Protein AF-A0A2R7M312-F1 (afdb_monomer_lite)

Secondary structure (DSSP, 8-state):
--TT--TTSPPPGGG-SHHHHHHHHHHHHHHHHHTT-S--SEEEEEESSSSGGG-EEEEEE-SHHHHHHHHHS--PPPHHHHHHTTS---TT---HHHHHHHHHHHHH-

pLDDT: mean 89.94, std 8.93, range [50.81, 98.19]

Sequence (109 aa):
MGARCPDDAPCDQGASGFAEQVAQGATDLKSYSASDFMRQPGTHYIAFSPEPACGGTDVQITNEATAALYNYTPYQPNPAALAARWGTGDACSAYGNRNFALYWALWFG

Structure (mmCIF, N/CA/C/O backbone):
data_AF-A0A2R7M312-F1
#
_entry.id   AF-A0A2R7M312-F1
#
loop_
_atom_site.group_PDB
_atom_site.id
_atom_site.type_symbol
_atom_site.label_atom_id
_atom_site.label_alt_id
_atom_site.label_comp_id
_atom_site.label_asym_id
_atom_site.label_entity_id
_atom_site.label_seq_id
_atom_site.pdbx_PDB_ins_code
_atom_site.Cartn_x
_atom_site.Cartn_y
_atom_site.Cartn_z
_atom_site.occupancy
_atom_site.B_iso_or_equiv
_atom_site.auth_seq_id
_atom_site.auth_comp_id
_atom_site.auth_asym_id
_atom_site.auth_atom_id
_atom_site.pdbx_PDB_model_num
ATOM 1 N N . MET A 1 1 ? 11.670 1.121 2.598 1.00 50.81 1 MET A N 1
ATOM 2 C CA . MET A 1 1 ? 11.112 1.289 1.239 1.00 50.81 1 MET A CA 1
ATOM 3 C C . MET A 1 1 ? 12.233 1.697 0.304 1.00 50.81 1 MET A C 1
ATOM 5 O O . MET A 1 1 ? 12.470 2.879 0.094 1.00 50.81 1 MET A O 1
ATOM 9 N N . GLY A 1 2 ? 12.964 0.704 -0.177 1.00 63.88 2 GLY A N 1
ATOM 10 C CA . GLY A 1 2 ? 13.986 0.860 -1.197 1.00 63.88 2 GLY A CA 1
ATOM 11 C C . GLY A 1 2 ? 13.947 -0.382 -2.074 1.00 63.88 2 GLY A C 1
ATOM 12 O O . GLY A 1 2 ? 13.655 -1.475 -1.586 1.00 63.88 2 GLY A O 1
ATOM 13 N N . ALA A 1 3 ? 14.175 -0.218 -3.365 1.00 70.62 3 ALA A N 1
ATOM 14 C CA . ALA A 1 3 ? 14.449 -1.326 -4.246 1.00 70.62 3 ALA A CA 1
ATOM 15 C C . ALA A 1 3 ? 15.649 -2.128 -3.719 1.00 70.62 3 ALA A C 1
ATOM 17 O O . ALA A 1 3 ? 16.681 -1.562 -3.348 1.00 70.62 3 ALA A O 1
ATOM 18 N N . ARG A 1 4 ? 15.484 -3.456 -3.672 1.00 74.06 4 ARG A N 1
ATOM 19 C CA . ARG A 1 4 ? 16.504 -4.418 -3.212 1.00 74.06 4 ARG A CA 1
ATOM 20 C C . ARG A 1 4 ? 17.062 -4.141 -1.809 1.00 74.06 4 ARG A C 1
ATOM 22 O O . ARG A 1 4 ? 18.236 -4.381 -1.536 1.00 74.06 4 ARG A O 1
ATOM 29 N N . CYS A 1 5 ? 16.198 -3.671 -0.917 1.00 76.38 5 CYS A N 1
ATOM 30 C CA . CYS A 1 5 ? 16.462 -3.539 0.512 1.00 76.38 5 CYS A CA 1
ATOM 31 C C . CYS A 1 5 ? 15.505 -4.452 1.286 1.00 76.38 5 CYS A C 1
ATOM 33 O O . CYS A 1 5 ? 14.388 -4.018 1.573 1.00 76.38 5 CYS A O 1
ATOM 35 N N . PRO A 1 6 ? 15.893 -5.705 1.580 1.00 75.06 6 PRO A N 1
ATOM 36 C CA . PRO A 1 6 ? 15.109 -6.579 2.447 1.00 75.06 6 PRO A CA 1
ATOM 37 C C . PRO A 1 6 ? 15.036 -5.998 3.863 1.00 75.06 6 PRO A C 1
ATOM 39 O O . PRO A 1 6 ? 15.969 -5.332 4.308 1.00 75.06 6 PRO A O 1
ATOM 42 N N . ASP A 1 7 ? 13.952 -6.269 4.587 1.00 74.38 7 ASP A N 1
ATOM 43 C CA . ASP A 1 7 ? 13.790 -5.764 5.958 1.00 74.38 7 ASP A CA 1
ATOM 44 C C . ASP A 1 7 ? 14.722 -6.472 6.968 1.00 74.38 7 ASP A C 1
ATOM 46 O O . ASP A 1 7 ? 15.009 -5.931 8.035 1.00 74.38 7 ASP A O 1
ATOM 50 N N . ASP A 1 8 ? 15.216 -7.668 6.636 1.00 78.94 8 ASP A N 1
ATOM 51 C CA . ASP A 1 8 ? 16.030 -8.547 7.485 1.00 78.94 8 ASP A CA 1
ATOM 52 C C . ASP A 1 8 ? 17.483 -8.722 7.001 1.00 78.94 8 ASP A C 1
ATOM 54 O O . ASP A 1 8 ? 18.257 -9.469 7.605 1.00 78.94 8 ASP A O 1
ATOM 58 N N . ALA A 1 9 ? 17.883 -8.018 5.938 1.00 79.44 9 ALA A N 1
ATOM 59 C CA . ALA A 1 9 ? 19.215 -8.120 5.354 1.00 79.44 9 ALA A CA 1
ATOM 60 C C . ALA A 1 9 ? 19.730 -6.766 4.830 1.00 79.44 9 ALA A C 1
ATOM 62 O O . ALA A 1 9 ? 18.949 -5.848 4.581 1.00 79.44 9 ALA A O 1
ATOM 63 N N . PRO A 1 10 ? 21.054 -6.611 4.640 1.00 80.06 10 PRO A N 1
ATOM 64 C CA . PRO A 1 10 ? 21.605 -5.408 4.030 1.00 80.06 10 PRO A CA 1
ATOM 65 C C . PRO A 1 10 ? 21.036 -5.164 2.629 1.00 80.06 10 PRO A C 1
ATOM 67 O O . PRO A 1 10 ? 20.856 -6.098 1.847 1.00 80.06 10 PRO A O 1
ATOM 70 N N . CYS A 1 11 ? 20.828 -3.892 2.291 1.00 75.88 11 CYS A N 1
ATOM 71 C CA . CYS A 1 11 ? 20.491 -3.486 0.931 1.00 75.88 11 CYS A CA 1
ATOM 72 C C . CYS A 1 11 ? 21.585 -3.868 -0.075 1.00 75.88 11 CYS A C 1
ATOM 74 O O . CYS A 1 11 ? 22.779 -3.795 0.232 1.00 75.88 11 CYS A O 1
ATOM 76 N N . ASP A 1 12 ? 21.172 -4.179 -1.305 1.00 80.56 12 ASP A N 1
ATOM 77 C CA . ASP A 1 12 ? 22.075 -4.349 -2.444 1.00 80.56 12 ASP A CA 1
ATOM 78 C C . ASP A 1 12 ? 22.862 -3.048 -2.695 1.00 80.56 12 ASP A C 1
ATOM 80 O O . ASP A 1 12 ? 22.290 -1.989 -2.964 1.00 80.56 12 ASP A O 1
ATOM 84 N N . GLN A 1 13 ? 24.193 -3.129 -2.615 1.00 77.31 13 GLN A N 1
ATOM 85 C CA . GLN A 1 13 ? 25.089 -1.987 -2.822 1.00 77.31 13 GLN A CA 1
ATOM 86 C C . GLN A 1 13 ? 25.002 -1.432 -4.253 1.00 77.31 13 GLN A C 1
ATOM 88 O O . GLN A 1 13 ? 25.229 -0.239 -4.454 1.00 77.31 13 GLN A O 1
ATOM 93 N N . GLY A 1 14 ? 24.629 -2.258 -5.239 1.00 74.12 14 GLY A N 1
ATOM 94 C CA . GLY A 1 14 ? 24.417 -1.834 -6.627 1.00 74.12 14 GLY A CA 1
ATOM 95 C C . GLY A 1 14 ? 23.156 -0.990 -6.838 1.00 74.12 14 GLY A C 1
ATOM 96 O O . GLY A 1 14 ? 23.005 -0.381 -7.891 1.00 74.12 14 GLY A O 1
ATOM 97 N N . ALA A 1 15 ? 22.275 -0.929 -5.837 1.00 68.81 15 ALA A N 1
ATOM 98 C CA . ALA A 1 15 ? 21.103 -0.058 -5.789 1.00 68.81 15 ALA A CA 1
ATOM 99 C C . ALA A 1 15 ? 21.208 0.969 -4.644 1.00 68.81 15 ALA A C 1
ATOM 101 O O . ALA A 1 15 ? 20.198 1.476 -4.147 1.00 68.81 15 ALA A O 1
ATOM 102 N N . SER A 1 16 ? 22.427 1.255 -4.174 1.00 71.50 16 SER A N 1
ATOM 103 C CA . SER A 1 16 ? 22.659 2.289 -3.167 1.00 71.50 16 SER A CA 1
ATOM 104 C C . SER A 1 16 ? 22.587 3.683 -3.803 1.00 71.50 16 SER A C 1
ATOM 106 O O . SER A 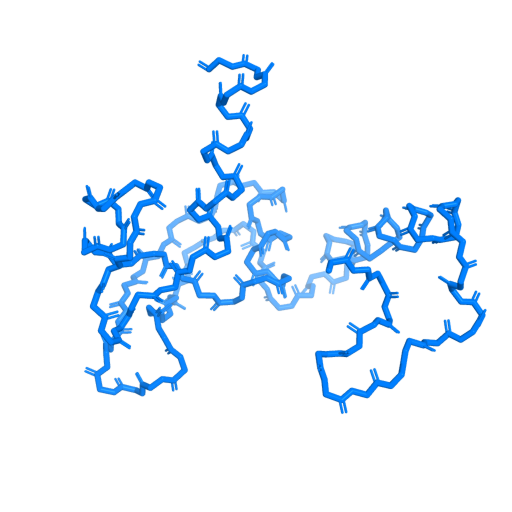1 16 ? 23.071 3.887 -4.909 1.00 71.50 16 SER A O 1
ATOM 108 N N . GLY A 1 17 ? 21.977 4.643 -3.101 1.00 81.25 17 GLY A N 1
ATOM 109 C CA . GLY A 1 17 ? 21.801 6.014 -3.599 1.00 81.25 17 GLY A CA 1
ATOM 110 C C . GLY A 1 17 ? 20.379 6.327 -4.072 1.00 81.25 17 GLY A C 1
ATOM 111 O O . GLY A 1 17 ? 19.613 5.455 -4.467 1.00 81.25 17 GLY A O 1
ATOM 112 N N . PHE A 1 18 ? 19.982 7.598 -3.977 1.00 83.75 18 PHE A N 1
ATOM 113 C CA . PHE A 1 18 ? 18.607 8.020 -4.272 1.00 83.75 18 PHE A CA 1
ATOM 114 C C . PHE A 1 18 ? 18.211 7.782 -5.738 1.00 83.75 18 PHE A C 1
ATOM 116 O O . PHE A 1 18 ? 17.091 7.351 -6.006 1.00 83.75 18 PHE A O 1
ATOM 123 N N . ALA A 1 19 ? 19.113 8.054 -6.684 1.00 85.88 19 ALA A N 1
ATOM 124 C CA . ALA A 1 19 ? 18.811 7.951 -8.108 1.00 85.88 19 ALA A CA 1
ATOM 125 C C . ALA A 1 19 ? 18.572 6.495 -8.530 1.00 85.88 19 ALA A C 1
ATOM 127 O O . ALA A 1 19 ? 17.587 6.198 -9.203 1.00 85.88 19 ALA A O 1
ATOM 128 N N . GLU A 1 20 ? 19.427 5.585 -8.074 1.00 85.50 20 GLU A N 1
ATOM 129 C CA . GLU A 1 20 ? 19.349 4.148 -8.319 1.00 85.50 20 GLU A CA 1
ATOM 130 C C . GLU A 1 20 ? 18.071 3.561 -7.709 1.00 85.50 20 GLU A C 1
ATOM 132 O O . GLU A 1 20 ? 17.356 2.804 -8.365 1.00 85.50 20 GLU A O 1
ATOM 137 N N . GLN A 1 21 ? 17.732 3.983 -6.487 1.00 83.38 21 GLN A N 1
ATOM 138 C CA . GLN A 1 21 ? 16.502 3.595 -5.795 1.00 83.38 21 GLN A CA 1
ATOM 139 C C . GLN A 1 21 ? 15.242 4.007 -6.571 1.00 83.38 21 GLN A C 1
ATOM 141 O O . GLN A 1 21 ? 14.319 3.206 -6.736 1.00 83.38 21 GLN A O 1
ATOM 146 N N . VAL A 1 22 ? 15.210 5.235 -7.100 1.00 86.38 22 VAL A N 1
ATOM 147 C CA . VAL A 1 22 ? 14.094 5.727 -7.924 1.00 86.38 22 VAL A CA 1
ATOM 148 C C . VAL A 1 22 ? 14.033 5.001 -9.270 1.00 86.38 22 VAL A C 1
ATOM 150 O O . VAL A 1 22 ? 12.953 4.582 -9.689 1.00 86.38 22 VAL A O 1
ATOM 153 N N . ALA A 1 23 ? 15.173 4.820 -9.941 1.00 87.44 23 ALA A N 1
ATOM 154 C CA . ALA A 1 23 ? 15.240 4.168 -11.247 1.00 87.44 23 ALA A CA 1
ATOM 155 C C . ALA A 1 23 ? 14.803 2.695 -11.181 1.00 87.44 23 ALA A C 1
ATOM 157 O O . ALA A 1 23 ? 14.011 2.242 -12.015 1.00 87.44 23 ALA A O 1
ATOM 158 N N . GLN A 1 24 ? 15.267 1.954 -10.171 1.00 86.75 24 GLN A N 1
ATOM 159 C CA . GLN A 1 24 ? 14.869 0.563 -9.978 1.00 86.75 24 GLN A CA 1
ATOM 160 C C . GLN A 1 24 ? 13.392 0.461 -9.584 1.00 86.75 24 GLN A C 1
ATOM 162 O O . GLN A 1 24 ? 12.674 -0.336 -10.179 1.00 86.75 24 GLN A O 1
ATOM 167 N N . GLY A 1 25 ? 12.901 1.319 -8.681 1.00 85.44 25 GLY A N 1
ATOM 168 C CA . GLY A 1 25 ? 11.478 1.352 -8.335 1.00 85.44 25 GLY A CA 1
ATOM 169 C C . GLY A 1 25 ? 10.581 1.600 -9.554 1.00 85.44 25 GLY A C 1
ATOM 170 O O . GLY A 1 25 ? 9.594 0.895 -9.754 1.00 85.44 25 GLY A O 1
ATOM 171 N N . ALA A 1 26 ? 10.948 2.544 -10.426 1.00 86.75 26 ALA A N 1
ATOM 172 C CA . ALA A 1 26 ? 10.218 2.790 -11.670 1.00 86.75 26 ALA A CA 1
ATOM 173 C C . ALA A 1 26 ? 10.263 1.585 -12.628 1.00 86.75 26 ALA A C 1
ATOM 175 O O . ALA A 1 26 ? 9.258 1.259 -13.266 1.00 86.75 26 ALA A O 1
ATOM 176 N N . THR A 1 27 ? 11.411 0.905 -12.705 1.00 88.00 27 THR A N 1
ATOM 177 C CA . THR A 1 27 ? 11.585 -0.313 -13.508 1.00 88.00 27 THR A CA 1
ATOM 178 C C . THR A 1 27 ? 10.687 -1.443 -13.010 1.00 88.00 27 THR A C 1
ATOM 180 O O . THR A 1 27 ? 10.009 -2.075 -13.821 1.00 88.00 27 THR A O 1
ATOM 183 N N . ASP A 1 28 ? 10.619 -1.667 -11.698 1.00 85.44 28 ASP A N 1
ATOM 184 C CA . ASP A 1 28 ? 9.789 -2.714 -11.094 1.00 85.44 28 ASP A CA 1
ATOM 185 C C . ASP A 1 28 ? 8.301 -2.452 -11.365 1.00 85.44 28 ASP A C 1
ATOM 187 O O . ASP A 1 28 ? 7.599 -3.321 -11.885 1.00 85.44 28 ASP A O 1
ATOM 191 N N . LEU A 1 29 ? 7.837 -1.218 -11.128 1.00 85.19 29 LEU A N 1
ATOM 192 C CA . LEU A 1 29 ? 6.453 -0.814 -11.398 1.00 85.19 29 LEU A CA 1
ATOM 193 C C . LEU A 1 29 ? 6.070 -1.021 -12.868 1.00 85.19 29 LEU A C 1
ATOM 195 O O . LEU A 1 29 ? 4.971 -1.497 -13.163 1.00 85.19 29 LEU A O 1
ATOM 199 N N . LYS A 1 30 ? 6.972 -0.695 -13.805 1.00 85.75 30 LYS A N 1
ATOM 200 C CA . LYS A 1 30 ? 6.718 -0.915 -15.233 1.00 85.75 30 LYS A CA 1
ATOM 201 C C . LYS A 1 30 ? 6.727 -2.399 -15.594 1.00 85.75 30 LYS A C 1
ATOM 203 O O . LYS A 1 30 ? 5.910 -2.826 -16.411 1.00 85.75 30 LYS A O 1
ATOM 208 N N . SER A 1 31 ? 7.624 -3.169 -14.985 1.00 86.50 31 SER A N 1
ATOM 209 C CA . SER A 1 31 ? 7.757 -4.608 -15.219 1.00 86.50 31 SER A CA 1
ATOM 210 C C . SER A 1 31 ? 6.521 -5.373 -14.754 1.00 86.50 31 SER A C 1
ATOM 212 O O . SER A 1 31 ? 6.102 -6.300 -15.446 1.00 86.50 31 SER A O 1
ATOM 214 N N . TYR A 1 32 ? 5.900 -4.959 -13.643 1.00 85.88 32 TYR A N 1
ATOM 215 C CA . TYR A 1 32 ? 4.685 -5.595 -13.130 1.00 85.88 32 TYR A CA 1
ATOM 216 C C . TYR A 1 32 ? 3.530 -5.579 -14.127 1.00 85.88 32 TYR A C 1
ATOM 218 O O . TYR A 1 32 ? 2.908 -6.614 -14.350 1.00 85.88 32 TYR A O 1
ATOM 226 N N . SER A 1 33 ? 3.286 -4.429 -14.755 1.00 84.19 33 SER A N 1
ATOM 227 C CA . SER A 1 33 ? 2.252 -4.292 -15.785 1.00 84.19 33 SER A CA 1
ATOM 228 C C . SER A 1 33 ? 2.656 -4.977 -17.096 1.00 84.19 33 SER A C 1
ATOM 230 O O . SER A 1 33 ? 1.841 -5.622 -17.739 1.00 84.19 33 SER A O 1
ATOM 232 N N . ALA A 1 34 ? 3.926 -4.880 -17.507 1.00 85.19 34 ALA A N 1
ATOM 233 C CA . ALA A 1 34 ? 4.366 -5.431 -18.792 1.00 85.19 34 ALA A CA 1
ATOM 234 C C . ALA A 1 34 ? 4.429 -6.968 -18.831 1.00 85.19 34 ALA A C 1
ATOM 236 O O . ALA A 1 34 ? 4.409 -7.544 -19.916 1.00 85.19 34 ALA A O 1
ATOM 237 N N . SER A 1 35 ? 4.560 -7.616 -17.672 1.00 84.56 35 SER A N 1
ATOM 238 C CA . SER A 1 35 ? 4.826 -9.059 -17.570 1.00 84.56 35 SER A CA 1
ATOM 239 C C . SER A 1 35 ? 3.646 -9.853 -17.011 1.00 84.56 35 SER A C 1
ATOM 241 O O . SER A 1 35 ? 3.834 -11.015 -16.657 1.00 84.56 35 SER A O 1
ATOM 243 N N . ASP A 1 36 ? 2.478 -9.223 -16.843 1.00 81.69 36 ASP A N 1
ATOM 244 C CA . ASP A 1 36 ? 1.336 -9.787 -16.112 1.00 81.69 36 ASP A CA 1
ATOM 245 C C . ASP A 1 36 ? 1.743 -10.373 -14.742 1.00 81.69 36 ASP A C 1
ATOM 247 O O . ASP A 1 36 ? 1.294 -11.440 -14.316 1.00 81.69 36 ASP A O 1
ATOM 251 N N . PHE A 1 37 ? 2.660 -9.698 -14.038 1.00 83.69 37 PHE A N 1
ATOM 252 C CA . PHE A 1 37 ? 3.247 -10.230 -12.812 1.00 83.69 37 PHE A CA 1
ATOM 253 C C . PHE A 1 37 ? 2.224 -10.232 -11.673 1.00 83.69 37 PHE A C 1
ATOM 255 O O . PHE A 1 37 ? 1.690 -9.183 -11.314 1.00 83.69 37 PHE A O 1
ATOM 262 N N . MET A 1 38 ? 2.013 -11.403 -11.063 1.00 88.44 38 MET A N 1
ATOM 263 C CA . MET A 1 38 ? 1.119 -11.613 -9.918 1.00 88.44 38 MET A CA 1
ATOM 264 C C . MET A 1 38 ? -0.285 -11.022 -10.128 1.00 88.44 38 MET A C 1
ATOM 266 O O . MET A 1 38 ? -1.130 -11.660 -10.751 1.00 88.44 38 MET A O 1
ATOM 270 N N . ARG A 1 39 ? -0.565 -9.839 -9.568 1.00 92.12 39 ARG A N 1
ATOM 271 C CA . ARG A 1 39 ? -1.870 -9.181 -9.660 1.00 92.12 39 ARG A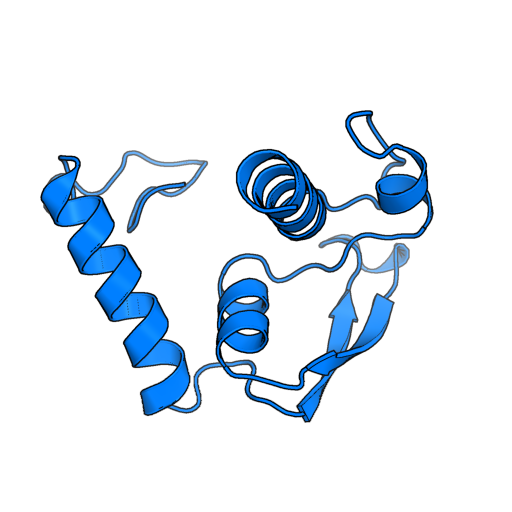 CA 1
ATOM 272 C C . ARG A 1 39 ? -1.881 -8.198 -10.818 1.00 92.12 39 ARG A C 1
ATOM 274 O O . ARG A 1 39 ? -0.960 -7.402 -10.965 1.00 92.12 39 ARG A O 1
ATOM 281 N N . GLN A 1 40 ? -2.983 -8.231 -11.553 1.00 94.88 40 GLN A N 1
ATOM 282 C CA . GLN A 1 40 ? -3.351 -7.327 -12.644 1.00 94.88 40 GLN A CA 1
ATOM 283 C C . GLN A 1 40 ? -4.738 -6.726 -12.349 1.00 94.88 40 GLN A C 1
ATOM 285 O O . GLN A 1 40 ? -5.407 -7.201 -11.419 1.00 94.88 40 GLN A O 1
ATOM 290 N N . PRO A 1 41 ? -5.213 -5.711 -13.095 1.00 96.12 41 PRO A N 1
ATOM 291 C CA . PRO A 1 41 ? -6.593 -5.247 -12.980 1.00 96.12 41 PRO A CA 1
ATOM 292 C C . PRO A 1 41 ? -7.592 -6.414 -13.052 1.00 96.12 41 PRO A C 1
ATOM 294 O O . PRO A 1 41 ? -7.533 -7.254 -13.946 1.00 96.12 41 PRO A O 1
ATOM 297 N N . GLY A 1 42 ? -8.491 -6.494 -12.074 1.00 96.81 42 GLY A N 1
ATOM 298 C CA . GLY A 1 42 ? -9.345 -7.659 -11.855 1.00 96.81 42 GLY A CA 1
ATOM 299 C C . GLY A 1 42 ? -9.748 -7.827 -10.392 1.00 96.81 42 GLY A C 1
ATOM 300 O O . GLY A 1 42 ? -9.294 -7.089 -9.515 1.00 96.81 42 GLY A O 1
ATOM 301 N N . THR A 1 43 ? -10.632 -8.787 -10.130 1.00 97.81 43 THR A N 1
ATOM 302 C CA . THR A 1 43 ? -11.012 -9.171 -8.766 1.00 97.81 43 THR A CA 1
ATOM 303 C C . THR A 1 43 ? -9.997 -10.164 -8.216 1.00 97.81 43 THR A C 1
ATOM 305 O O . THR A 1 43 ? -9.742 -11.190 -8.842 1.00 97.81 43 THR A O 1
ATOM 308 N N . HIS A 1 44 ? -9.444 -9.882 -7.038 1.00 96.88 44 HIS A N 1
ATOM 309 C CA . HIS A 1 44 ? -8.506 -10.775 -6.356 1.00 96.88 44 HIS A CA 1
ATOM 310 C C . HIS A 1 44 ? -8.868 -10.898 -4.887 1.00 96.88 44 HIS A C 1
ATOM 312 O O . HIS A 1 44 ? -9.158 -9.889 -4.246 1.00 96.88 44 HIS A O 1
ATOM 318 N N . TYR A 1 45 ? -8.748 -12.099 -4.330 1.00 97.31 45 TYR A N 1
ATOM 319 C CA . TYR A 1 45 ? -8.756 -12.262 -2.882 1.00 97.31 45 TYR A CA 1
ATOM 320 C C . TYR A 1 45 ? -7.456 -11.700 -2.299 1.00 97.31 45 TYR A C 1
ATOM 322 O O . TYR A 1 45 ? -6.355 -12.108 -2.686 1.00 97.31 45 TYR A O 1
ATOM 330 N N . ILE A 1 46 ? -7.567 -10.763 -1.359 1.00 97.06 46 ILE A N 1
ATOM 331 C CA . ILE A 1 46 ? -6.417 -10.150 -0.690 1.00 97.06 46 ILE A CA 1
ATOM 332 C C . ILE A 1 46 ? -6.561 -10.356 0.817 1.00 97.06 46 ILE A C 1
ATOM 334 O O . ILE A 1 46 ? -7.572 -9.998 1.416 1.00 97.06 46 ILE A O 1
ATOM 338 N N . ALA A 1 47 ? -5.547 -10.942 1.448 1.00 97.50 47 ALA A N 1
ATOM 339 C CA . ALA A 1 47 ? -5.551 -11.158 2.891 1.00 97.50 47 ALA A CA 1
ATOM 340 C C . ALA A 1 47 ? -5.324 -9.844 3.659 1.00 97.50 47 ALA A C 1
ATOM 342 O O . ALA A 1 47 ? -4.681 -8.916 3.157 1.00 97.50 47 ALA A O 1
ATOM 343 N N . PHE A 1 48 ? -5.821 -9.780 4.894 1.00 97.56 48 PHE A N 1
ATOM 344 C CA . PHE A 1 48 ? -5.543 -8.661 5.802 1.00 97.56 48 PHE A CA 1
ATOM 345 C C . PHE A 1 48 ? -4.147 -8.739 6.435 1.00 97.56 48 PHE A C 1
ATOM 347 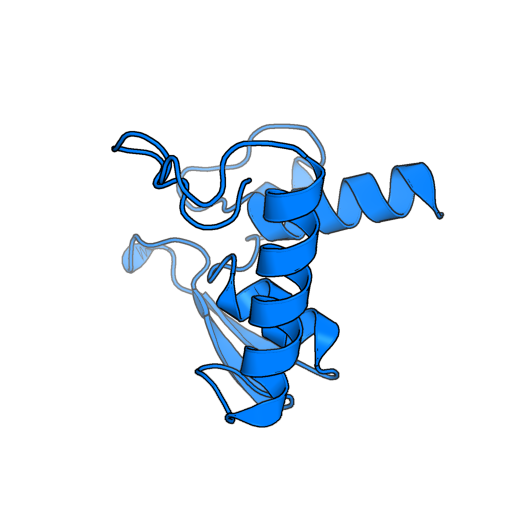O O . PHE A 1 48 ? -3.571 -7.719 6.798 1.00 97.56 48 PHE A O 1
ATOM 354 N N . SER A 1 49 ? -3.607 -9.951 6.573 1.00 95.75 49 SER A N 1
ATOM 355 C CA . SER A 1 49 ? -2.364 -10.251 7.287 1.00 95.75 49 SER A CA 1
ATOM 356 C C . SER A 1 49 ? -1.738 -11.541 6.736 1.00 95.75 49 SER A C 1
ATOM 358 O O . SER A 1 49 ? -2.466 -12.352 6.157 1.00 95.75 49 SER A O 1
ATOM 360 N N . PRO A 1 50 ? -0.421 -11.773 6.921 1.00 94.69 50 PRO A N 1
ATOM 361 C CA . PRO A 1 50 ? 0.188 -13.089 6.711 1.00 94.69 50 PRO A CA 1
ATOM 362 C C . PRO A 1 50 ? -0.412 -14.192 7.595 1.00 94.69 50 PRO A C 1
ATOM 364 O O . PRO A 1 50 ? -0.296 -15.360 7.240 1.00 94.69 50 PRO A O 1
ATOM 367 N N . GLU A 1 51 ? -1.030 -13.843 8.730 1.00 96.00 51 GLU A N 1
ATOM 368 C CA . GLU A 1 51 ? -1.724 -14.792 9.609 1.00 96.00 51 GLU A CA 1
ATOM 369 C C . GLU A 1 51 ? -3.050 -15.244 8.965 1.00 96.00 51 GLU A C 1
ATOM 371 O O . GLU A 1 51 ? -3.976 -14.430 8.858 1.00 96.00 51 GLU A O 1
ATOM 376 N N . PRO A 1 52 ? -3.196 -16.522 8.555 1.00 94.75 52 PRO A N 1
ATOM 377 C CA . PRO A 1 52 ? -4.393 -16.983 7.853 1.00 94.75 52 PRO A CA 1
ATOM 378 C C . PRO A 1 52 ? -5.690 -16.810 8.651 1.00 94.75 52 PRO A C 1
ATOM 380 O O . PRO A 1 52 ? -6.742 -16.582 8.051 1.00 94.75 52 PRO A O 1
ATOM 383 N N . ALA A 1 53 ? -5.633 -16.866 9.988 1.00 97.44 53 ALA A N 1
ATOM 384 C CA . ALA A 1 53 ? -6.806 -16.675 10.844 1.00 97.44 53 ALA A CA 1
ATOM 385 C C . ALA A 1 53 ? -7.424 -15.267 10.732 1.00 97.44 53 ALA A C 1
ATOM 387 O O . ALA A 1 53 ? -8.595 -15.085 11.065 1.00 97.44 53 ALA A O 1
ATOM 388 N N . CYS A 1 54 ? -6.671 -14.280 10.237 1.00 97.81 54 CYS A N 1
ATOM 389 C CA . CYS A 1 54 ? -7.170 -12.925 10.011 1.00 97.81 54 CYS A CA 1
ATOM 390 C C . CYS A 1 54 ? -8.122 -12.821 8.813 1.00 97.81 54 CYS A C 1
ATOM 392 O O . CYS A 1 54 ? -8.893 -11.867 8.737 1.00 97.81 54 CYS A O 1
ATOM 394 N N . GLY A 1 55 ? -8.083 -13.778 7.881 1.00 97.75 55 GLY A N 1
ATOM 395 C CA . GLY A 1 55 ? -8.915 -13.763 6.683 1.00 97.75 55 GLY A CA 1
ATOM 396 C C . GLY A 1 55 ? -8.567 -12.639 5.699 1.00 97.75 55 GLY A C 1
ATOM 397 O O . GLY A 1 55 ? -7.429 -12.167 5.609 1.00 97.75 55 GLY A O 1
ATOM 398 N N . GLY A 1 56 ? -9.562 -12.240 4.914 1.00 97.50 56 GLY A N 1
ATOM 399 C CA . GLY A 1 56 ? -9.428 -11.327 3.785 1.00 97.50 56 GLY A CA 1
ATOM 400 C C . GLY A 1 56 ? -10.746 -11.190 3.034 1.00 97.50 56 GLY A C 1
ATOM 401 O O . GLY A 1 56 ? -11.759 -11.781 3.413 1.00 97.50 56 GLY A O 1
ATOM 402 N N . THR A 1 57 ? -10.733 -10.408 1.964 1.00 97.88 57 THR A N 1
ATOM 403 C CA . THR A 1 57 ? -11.891 -10.208 1.087 1.00 97.88 57 THR A CA 1
ATOM 404 C C . THR A 1 57 ? -11.448 -10.103 -0.364 1.00 97.88 57 THR A C 1
ATOM 406 O O . THR A 1 57 ? -10.273 -9.862 -0.655 1.00 97.88 57 THR A O 1
ATOM 409 N N . ASP A 1 58 ? -12.408 -10.247 -1.272 1.00 98.06 58 ASP A N 1
ATOM 410 C CA . ASP A 1 58 ? -12.201 -9.912 -2.673 1.00 98.06 58 ASP A CA 1
ATOM 411 C C . ASP A 1 58 ? -12.124 -8.393 -2.853 1.00 98.06 58 ASP A C 1
ATOM 413 O O . ASP A 1 58 ? -12.995 -7.639 -2.410 1.00 98.06 58 ASP A O 1
ATOM 417 N N . VAL A 1 59 ? -11.064 -7.947 -3.521 1.00 96.56 59 VAL A N 1
ATOM 418 C CA . VAL A 1 59 ? -10.801 -6.551 -3.865 1.00 96.56 59 VAL A CA 1
ATOM 419 C C . VAL A 1 59 ? -10.828 -6.417 -5.378 1.00 96.56 59 VAL A C 1
ATOM 421 O O . VAL A 1 59 ? -10.092 -7.099 -6.094 1.00 96.56 59 VAL A O 1
ATOM 424 N N . GLN A 1 60 ? -11.655 -5.498 -5.873 1.00 97.69 60 GLN A N 1
ATOM 425 C CA . GLN A 1 60 ? -11.634 -5.114 -7.277 1.00 97.69 60 GLN A CA 1
ATOM 426 C C . GLN A 1 60 ? -10.498 -4.120 -7.527 1.00 97.69 60 GLN A C 1
ATOM 428 O O . GLN A 1 60 ? -10.583 -2.948 -7.161 1.00 97.69 60 GLN A O 1
ATOM 433 N N . ILE A 1 61 ? -9.449 -4.578 -8.200 1.00 96.56 61 ILE A N 1
ATOM 434 C CA . ILE A 1 61 ? -8.355 -3.738 -8.682 1.00 96.56 61 ILE A CA 1
ATOM 435 C C . ILE A 1 61 ? -8.768 -3.167 -10.041 1.00 96.56 61 ILE A C 1
ATOM 437 O O . ILE A 1 61 ? -9.083 -3.916 -10.964 1.00 96.56 61 ILE A O 1
ATOM 441 N N . THR A 1 62 ? -8.816 -1.841 -10.168 1.00 96.25 62 THR A N 1
ATOM 442 C CA . THR A 1 62 ? -9.347 -1.166 -11.370 1.00 96.25 62 THR A CA 1
ATOM 443 C C . THR A 1 62 ? -8.272 -0.635 -12.310 1.00 96.25 62 THR A C 1
ATOM 445 O O . THR A 1 62 ? -8.580 -0.291 -13.447 1.00 96.25 62 THR A O 1
ATOM 448 N N . ASN A 1 63 ? -7.023 -0.537 -11.855 1.00 94.25 63 ASN A N 1
ATOM 449 C CA . ASN A 1 63 ? -5.926 0.013 -12.639 1.00 94.25 63 ASN A CA 1
ATOM 450 C C . ASN A 1 63 ? -4.571 -0.581 -12.228 1.00 94.25 63 ASN A C 1
ATOM 452 O O . ASN A 1 63 ? -4.417 -1.149 -11.144 1.00 94.25 63 ASN A O 1
ATOM 456 N N . GLU A 1 64 ? -3.587 -0.387 -13.103 1.00 92.88 64 GLU A N 1
ATOM 457 C CA . GLU A 1 64 ? -2.216 -0.875 -12.940 1.00 92.88 64 GLU A CA 1
ATOM 458 C C . GLU A 1 64 ? -1.503 -0.300 -11.714 1.00 92.88 64 GLU A C 1
ATOM 460 O O . GLU A 1 64 ? -0.714 -0.991 -11.078 1.00 92.88 64 GLU A O 1
ATOM 465 N N . ALA A 1 65 ? -1.787 0.948 -11.329 1.00 90.50 65 ALA A N 1
ATOM 466 C CA . ALA A 1 65 ? -1.139 1.562 -10.171 1.00 90.50 65 ALA A CA 1
ATOM 467 C C . ALA A 1 65 ? -1.552 0.863 -8.866 1.00 90.50 65 ALA A C 1
ATOM 469 O O . ALA A 1 65 ? -0.713 0.573 -8.015 1.00 90.50 65 ALA A O 1
ATOM 470 N N . THR A 1 66 ? -2.838 0.533 -8.722 1.00 92.62 66 THR A N 1
ATOM 471 C CA . THR A 1 66 ? -3.340 -0.249 -7.587 1.00 92.62 66 THR A CA 1
ATOM 472 C C . THR A 1 66 ? -2.855 -1.700 -7.642 1.00 92.62 66 THR A C 1
ATOM 474 O O . THR A 1 66 ? -2.520 -2.257 -6.598 1.00 92.62 66 THR A O 1
ATOM 477 N N . ALA A 1 67 ? -2.762 -2.304 -8.833 1.00 94.31 67 ALA A N 1
ATOM 478 C CA . ALA A 1 67 ? -2.186 -3.641 -9.000 1.00 94.31 67 ALA A CA 1
ATOM 479 C C . ALA A 1 67 ? -0.724 -3.680 -8.526 1.00 94.31 67 ALA A C 1
ATOM 481 O O . ALA A 1 67 ? -0.360 -4.503 -7.686 1.00 94.31 67 ALA A O 1
ATOM 482 N N . ALA A 1 68 ? 0.086 -2.721 -8.979 1.00 91.06 68 ALA A N 1
ATOM 483 C CA . ALA A 1 68 ? 1.479 -2.575 -8.587 1.00 91.06 68 ALA A CA 1
ATOM 484 C C . ALA A 1 68 ? 1.643 -2.348 -7.077 1.00 91.06 68 ALA A C 1
ATOM 486 O O . ALA A 1 68 ? 2.530 -2.943 -6.463 1.00 91.06 68 ALA A O 1
ATOM 487 N N . LEU A 1 69 ? 0.755 -1.558 -6.462 1.00 91.00 69 LEU A N 1
ATOM 488 C CA . LEU A 1 69 ? 0.741 -1.360 -5.014 1.00 91.00 69 LEU A CA 1
ATOM 489 C C . LEU A 1 69 ? 0.532 -2.691 -4.272 1.00 91.00 69 LEU A C 1
ATOM 491 O O . LEU A 1 69 ? 1.294 -3.003 -3.367 1.00 91.00 69 LEU A O 1
ATOM 495 N N . TYR A 1 70 ? -0.433 -3.519 -4.683 1.00 93.31 70 TYR A N 1
ATOM 496 C CA . TYR A 1 70 ? -0.648 -4.836 -4.067 1.00 93.31 70 TYR A CA 1
ATOM 497 C C . TYR A 1 70 ? 0.401 -5.892 -4.443 1.00 93.31 70 TYR A C 1
ATOM 499 O O . TYR A 1 70 ? 0.543 -6.881 -3.729 1.00 93.31 70 TYR A O 1
ATOM 507 N N . ASN A 1 71 ? 1.143 -5.724 -5.535 1.00 90.81 71 ASN A N 1
ATOM 508 C CA . ASN A 1 71 ? 2.302 -6.572 -5.823 1.00 90.81 71 ASN A CA 1
ATOM 509 C C . ASN A 1 71 ? 3.480 -6.241 -4.902 1.00 90.81 71 ASN A C 1
ATOM 511 O O . ASN A 1 71 ? 4.212 -7.141 -4.502 1.00 90.81 71 ASN A O 1
ATOM 515 N N . TYR A 1 72 ? 3.627 -4.972 -4.520 1.00 85.94 72 TYR A N 1
ATOM 516 C CA . TYR A 1 72 ? 4.678 -4.526 -3.612 1.00 85.94 72 TYR A CA 1
ATOM 517 C C . TYR A 1 72 ? 4.324 -4.755 -2.128 1.00 85.94 72 TYR A C 1
ATOM 519 O O . TYR A 1 72 ? 5.145 -5.244 -1.356 1.00 85.94 72 TYR A O 1
ATOM 527 N N . THR A 1 73 ? 3.090 -4.446 -1.723 1.00 88.94 73 THR A N 1
ATOM 528 C CA . THR A 1 73 ? 2.558 -4.626 -0.361 1.00 88.94 73 THR A CA 1
ATOM 529 C C . THR A 1 73 ? 1.315 -5.527 -0.404 1.00 88.94 73 THR A C 1
ATOM 531 O O . THR A 1 73 ? 0.191 -5.031 -0.539 1.00 88.94 73 THR A O 1
ATOM 534 N N . PRO A 1 74 ? 1.479 -6.862 -0.284 1.00 92.75 74 PRO A N 1
ATOM 535 C CA . PRO A 1 74 ? 0.463 -7.851 -0.664 1.00 92.75 74 PRO A CA 1
ATOM 536 C C . PRO A 1 74 ? -0.674 -8.064 0.348 1.00 92.75 74 PRO A C 1
ATOM 538 O O . PRO A 1 74 ? -1.312 -9.116 0.330 1.00 92.75 74 PRO A O 1
ATOM 541 N N . TYR A 1 75 ? -0.966 -7.068 1.188 1.00 95.88 75 TYR A N 1
ATOM 542 C CA . TYR A 1 75 ? -2.030 -7.117 2.192 1.00 95.88 75 TYR A CA 1
ATOM 543 C C . TYR A 1 75 ? -2.887 -5.852 2.155 1.00 95.88 75 TYR A C 1
ATOM 545 O O . TYR A 1 75 ? -2.375 -4.737 2.010 1.00 95.88 75 TYR A O 1
ATOM 553 N N . GLN A 1 76 ? -4.200 -6.022 2.300 1.00 97.06 76 GLN A N 1
ATOM 554 C CA . GLN A 1 76 ? -5.143 -4.909 2.409 1.00 97.06 76 GLN A CA 1
ATOM 555 C C . GLN A 1 76 ? -5.362 -4.524 3.881 1.00 97.06 76 GLN A C 1
ATOM 557 O O . GLN A 1 76 ? -5.248 -5.377 4.761 1.00 97.06 76 GLN A O 1
ATOM 562 N N . PRO A 1 77 ? -5.679 -3.256 4.191 1.00 97.25 77 PRO A N 1
ATOM 563 C CA . PRO A 1 77 ? -6.016 -2.877 5.556 1.00 97.25 77 PRO A CA 1
ATOM 564 C C . PRO A 1 77 ? -7.357 -3.485 5.981 1.00 97.25 77 PRO A C 1
ATOM 566 O O . PRO A 1 77 ? -8.325 -3.478 5.221 1.00 97.25 77 PRO A O 1
ATOM 569 N N . ASN A 1 78 ? -7.431 -3.970 7.218 1.00 97.62 78 ASN A N 1
ATOM 570 C CA . ASN A 1 78 ? -8.681 -4.421 7.824 1.00 97.62 78 ASN A CA 1
ATOM 571 C C . ASN A 1 78 ? -9.479 -3.231 8.414 1.00 97.62 78 ASN A C 1
ATOM 573 O O . ASN A 1 78 ? -8.964 -2.107 8.489 1.00 97.62 78 ASN A O 1
ATOM 577 N N . PRO A 1 79 ? -10.729 -3.441 8.872 1.00 97.75 79 PRO A N 1
ATOM 578 C CA . PRO A 1 79 ? -1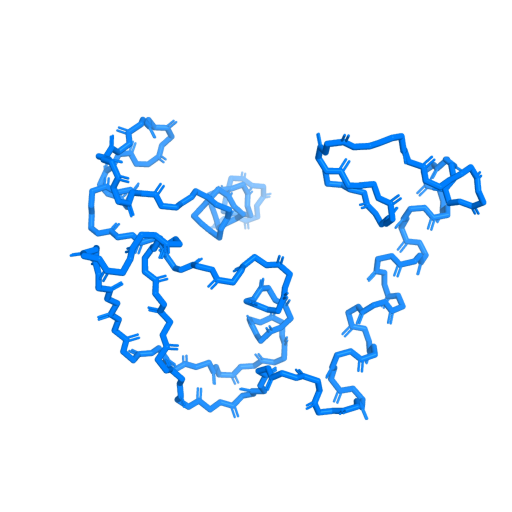1.540 -2.367 9.449 1.00 97.75 79 PRO A CA 1
ATOM 579 C C . PRO A 1 79 ? -10.879 -1.647 10.636 1.00 97.75 79 PRO A C 1
ATOM 581 O O . PRO A 1 79 ? -11.002 -0.427 10.747 1.00 97.75 79 PRO A O 1
ATOM 584 N N . ALA A 1 80 ? -10.138 -2.367 11.488 1.00 98.19 80 ALA A N 1
ATOM 585 C CA . ALA A 1 80 ? -9.420 -1.777 12.619 1.00 98.19 80 ALA A CA 1
ATOM 586 C C . ALA A 1 80 ? -8.296 -0.833 12.157 1.00 98.19 80 ALA A C 1
ATOM 588 O O . ALA A 1 80 ? -8.209 0.301 12.633 1.00 98.19 80 ALA A O 1
ATOM 589 N N . ALA A 1 81 ? -7.483 -1.252 11.180 1.00 97.62 81 ALA A N 1
ATOM 590 C CA . ALA A 1 81 ? -6.435 -0.426 10.588 1.00 97.62 81 ALA A CA 1
ATOM 591 C C . ALA A 1 81 ? -7.003 0.856 9.963 1.00 97.62 81 ALA A C 1
ATOM 593 O O . ALA A 1 81 ? -6.427 1.932 10.149 1.00 97.62 81 ALA A O 1
ATOM 594 N N . LEU A 1 82 ? -8.127 0.745 9.242 1.00 97.06 82 LEU A N 1
ATOM 595 C CA . LEU A 1 82 ? -8.818 1.877 8.619 1.00 97.06 82 LEU A CA 1
ATOM 596 C C . LEU A 1 82 ? -9.367 2.856 9.666 1.00 97.06 82 LEU A C 1
ATOM 598 O O . LEU A 1 82 ? -9.154 4.064 9.546 1.00 97.06 82 LEU A O 1
ATOM 602 N N . ALA A 1 83 ? -10.021 2.348 10.715 1.00 97.88 83 ALA A N 1
ATOM 603 C CA . ALA A 1 83 ? -10.563 3.165 11.799 1.00 97.88 83 ALA A CA 1
ATOM 604 C C . ALA A 1 83 ? -9.467 3.915 12.575 1.00 97.88 83 ALA A C 1
ATOM 606 O O . ALA A 1 83 ? -9.653 5.077 12.939 1.00 97.88 83 ALA A O 1
ATOM 607 N N . ALA A 1 84 ? -8.307 3.282 12.778 1.00 97.38 84 ALA A N 1
ATOM 608 C CA . ALA A 1 84 ? -7.186 3.865 13.511 1.00 97.38 84 ALA A CA 1
ATOM 609 C C . ALA A 1 84 ? -6.521 5.053 12.787 1.00 97.38 84 ALA A C 1
ATOM 611 O O . ALA A 1 84 ? -5.858 5.868 13.429 1.00 97.38 84 ALA A O 1
ATOM 612 N N . ARG A 1 85 ? -6.690 5.179 11.461 1.00 94.94 85 ARG A N 1
ATOM 613 C CA . ARG A 1 85 ? -6.006 6.174 10.613 1.00 94.94 85 ARG A CA 1
ATOM 614 C C . ARG A 1 85 ? -4.486 6.144 10.803 1.00 94.94 85 ARG A C 1
ATOM 616 O O . ARG A 1 85 ? -3.842 5.224 10.326 1.00 94.94 85 ARG A O 1
ATOM 623 N N . TRP A 1 86 ? -3.915 7.131 11.493 1.00 96.50 86 TRP A N 1
ATOM 624 C CA . TRP A 1 86 ? -2.483 7.216 11.798 1.00 96.50 86 TRP A CA 1
ATOM 625 C C . TRP A 1 86 ? -2.068 6.377 13.011 1.00 96.50 86 TRP A C 1
ATOM 627 O O . TRP A 1 86 ? -0.880 6.184 13.245 1.00 96.50 86 TRP A O 1
ATOM 637 N N . GLY A 1 87 ? -3.036 5.893 13.786 1.00 96.56 87 GLY A N 1
ATOM 638 C CA . GLY A 1 87 ? -2.802 5.042 14.942 1.00 96.56 87 GLY A CA 1
ATOM 639 C C . GLY A 1 87 ? -2.559 3.575 14.588 1.00 96.56 87 GLY A C 1
ATOM 640 O O . GLY A 1 87 ? -2.530 3.157 13.421 1.00 96.56 87 GLY A O 1
ATOM 641 N N . THR A 1 88 ? -2.423 2.788 15.648 1.00 97.12 88 THR A N 1
ATOM 642 C CA . THR A 1 88 ? -2.258 1.333 15.606 1.00 97.12 88 THR A CA 1
ATOM 643 C C . THR A 1 88 ? -3.625 0.653 15.601 1.00 97.12 88 THR A C 1
ATOM 645 O O . THR A 1 88 ? -4.515 1.049 16.352 1.00 97.12 88 THR A O 1
ATOM 648 N N . GLY A 1 89 ? -3.790 -0.349 14.739 1.00 96.69 89 GLY A N 1
ATOM 649 C CA . GLY A 1 89 ? -4.964 -1.217 14.726 1.00 96.69 89 GLY A CA 1
ATOM 650 C C . GLY A 1 89 ? -4.784 -2.435 15.640 1.00 96.69 89 GLY A C 1
ATOM 651 O O . GLY A 1 89 ? -4.074 -2.382 16.642 1.00 96.69 89 GLY A O 1
ATOM 652 N N . ASP A 1 90 ? -5.439 -3.536 15.293 1.00 97.69 90 ASP A N 1
ATOM 653 C CA . ASP A 1 90 ? -5.345 -4.825 15.985 1.00 97.69 90 ASP A CA 1
ATOM 654 C C . ASP A 1 90 ? -4.234 -5.737 15.417 1.00 97.69 90 ASP A C 1
ATOM 656 O O . ASP A 1 90 ? -3.455 -5.350 14.544 1.00 97.69 90 ASP A O 1
ATOM 660 N N . ALA A 1 91 ? -4.173 -6.982 15.898 1.00 97.25 91 ALA A N 1
ATOM 661 C CA . ALA A 1 91 ? -3.191 -7.981 15.466 1.00 97.25 91 ALA A CA 1
ATOM 662 C C . ALA A 1 91 ? -3.300 -8.384 13.979 1.00 97.25 91 ALA A C 1
ATOM 664 O O . ALA A 1 91 ? -2.358 -8.951 13.433 1.00 97.25 91 ALA A O 1
ATOM 665 N N . CYS A 1 92 ? -4.421 -8.084 13.317 1.00 97.50 92 CYS A N 1
ATOM 666 C CA . CYS A 1 92 ? -4.661 -8.394 11.906 1.00 97.50 92 CYS A CA 1
ATOM 667 C C . CYS A 1 92 ? -4.460 -7.184 10.985 1.00 97.50 92 CYS A C 1
ATOM 669 O O . CYS A 1 92 ? -4.781 -7.243 9.799 1.00 97.50 92 CYS A O 1
ATOM 671 N N . SER A 1 93 ? -3.969 -6.070 11.524 1.00 97.69 93 SER A N 1
ATOM 672 C CA . SER A 1 93 ? -3.868 -4.808 10.803 1.00 97.69 93 SER A CA 1
ATOM 673 C C . SER A 1 93 ? -2.605 -4.726 9.944 1.00 97.69 93 SER A C 1
ATOM 675 O O . SER A 1 93 ? -1.492 -4.667 10.464 1.00 97.69 93 SER A O 1
ATOM 677 N N . ALA A 1 94 ? -2.781 -4.621 8.625 1.00 95.88 94 ALA A N 1
ATOM 678 C CA . ALA A 1 94 ? -1.731 -4.205 7.697 1.00 95.88 94 ALA A CA 1
ATOM 679 C C . ALA A 1 94 ? -1.784 -2.692 7.425 1.00 95.88 94 ALA A C 1
ATOM 681 O O . ALA A 1 94 ? -2.850 -2.103 7.228 1.00 95.88 94 ALA A O 1
ATOM 682 N N . TYR A 1 95 ? -0.609 -2.056 7.376 1.00 94.81 95 TYR A N 1
ATOM 683 C CA . TYR A 1 95 ? -0.498 -0.593 7.339 1.00 94.81 95 TYR A CA 1
ATOM 684 C C . TYR A 1 95 ? 0.028 -0.017 6.025 1.00 94.81 95 TYR A C 1
ATOM 686 O O . TYR A 1 95 ? -0.175 1.167 5.790 1.00 94.81 95 TYR A O 1
ATOM 694 N N . GLY A 1 96 ? 0.677 -0.812 5.167 1.00 93.19 96 GLY A N 1
ATOM 695 C CA . GLY A 1 96 ? 1.359 -0.318 3.961 1.00 93.19 96 GLY A CA 1
ATOM 696 C C . GLY A 1 96 ? 0.449 0.510 3.049 1.00 93.19 96 GLY A C 1
ATOM 697 O O . GLY A 1 96 ? 0.632 1.721 2.918 1.00 93.19 96 GLY A O 1
ATOM 698 N N . ASN A 1 97 ? -0.592 -0.117 2.495 1.00 93.88 97 ASN A N 1
ATOM 699 C CA . ASN A 1 97 ? -1.511 0.543 1.557 1.00 93.88 97 ASN A CA 1
ATOM 700 C C . ASN A 1 97 ? -2.350 1.639 2.227 1.00 93.88 97 ASN A C 1
ATOM 702 O O . ASN A 1 97 ? -2.622 2.668 1.613 1.00 93.88 97 ASN A O 1
ATOM 706 N N . ARG A 1 98 ? -2.704 1.460 3.509 1.00 95.19 98 ARG A N 1
ATOM 707 C CA . ARG A 1 98 ? -3.371 2.498 4.311 1.00 95.19 98 ARG A CA 1
ATOM 708 C C . ARG A 1 98 ? -2.494 3.740 4.432 1.00 95.19 98 ARG A C 1
ATOM 710 O O . ARG A 1 98 ? -2.949 4.837 4.137 1.00 95.19 98 ARG A O 1
ATOM 717 N N . ASN A 1 99 ? -1.252 3.574 4.880 1.00 95.38 99 ASN A N 1
ATOM 718 C CA . ASN A 1 99 ? -0.322 4.679 5.077 1.00 95.38 99 ASN A CA 1
ATOM 719 C C . ASN A 1 99 ? -0.023 5.363 3.746 1.00 95.38 99 ASN A C 1
ATOM 721 O O . ASN A 1 99 ? -0.034 6.587 3.701 1.00 95.38 99 ASN A O 1
ATOM 725 N N . PHE A 1 100 ? 0.167 4.599 2.665 1.00 93.06 100 PHE A N 1
ATOM 726 C CA . PHE A 1 100 ? 0.311 5.162 1.323 1.00 93.06 100 PHE A CA 1
ATOM 727 C C . PHE A 1 100 ? -0.869 6.077 0.971 1.00 93.06 100 PHE A C 1
ATOM 729 O O . PHE A 1 100 ? -0.652 7.234 0.626 1.00 93.06 100 PHE A O 1
ATOM 736 N N . ALA A 1 101 ? -2.107 5.598 1.128 1.00 93.12 101 ALA A N 1
ATOM 737 C CA . ALA A 1 101 ? -3.298 6.395 0.843 1.00 93.12 101 ALA A CA 1
ATOM 738 C C . ALA A 1 101 ? -3.398 7.647 1.735 1.00 93.12 101 ALA A C 1
ATOM 740 O O . ALA A 1 101 ? -3.741 8.720 1.246 1.00 93.12 101 ALA A O 1
ATOM 741 N N . LEU A 1 102 ? -3.060 7.537 3.025 1.00 95.62 102 LEU A N 1
ATOM 742 C CA . LEU A 1 102 ? -3.066 8.671 3.953 1.00 95.62 102 LEU A CA 1
ATOM 743 C C . LEU A 1 102 ? -1.997 9.719 3.612 1.00 95.62 102 LEU A C 1
ATOM 745 O O . LEU A 1 102 ? -2.289 10.911 3.654 1.00 95.62 102 LEU A O 1
ATOM 749 N N . TYR A 1 103 ? -0.775 9.300 3.270 1.00 95.69 103 TYR A N 1
ATOM 750 C CA . TYR A 1 103 ? 0.286 10.217 2.843 1.00 95.69 103 TYR A CA 1
ATOM 751 C C . TYR A 1 103 ? -0.036 10.866 1.503 1.00 95.69 103 TYR A C 1
ATOM 753 O O . TYR A 1 103 ? 0.140 12.073 1.362 1.00 95.69 103 TYR A O 1
ATOM 761 N N . TRP A 1 104 ? -0.549 10.089 0.546 1.00 93.19 104 TRP A N 1
ATOM 762 C CA . TRP A 1 104 ? -1.010 10.619 -0.730 1.00 93.19 104 TRP A CA 1
ATOM 763 C C . TRP A 1 104 ? -2.064 11.702 -0.513 1.00 93.19 104 TRP A C 1
ATOM 765 O O . TRP A 1 104 ? -1.912 12.809 -1.020 1.00 93.19 104 TRP A O 1
ATOM 775 N N . ALA A 1 105 ? -3.076 11.422 0.311 1.00 94.56 105 ALA A N 1
ATOM 776 C CA . ALA A 1 105 ? -4.123 12.392 0.595 1.00 94.56 105 ALA A CA 1
ATOM 777 C C . ALA A 1 105 ? -3.607 13.624 1.357 1.00 94.56 105 ALA A C 1
ATOM 779 O O . ALA A 1 105 ? -4.022 14.750 1.109 1.00 94.56 105 ALA A O 1
ATOM 780 N N . LEU A 1 106 ? -2.646 13.442 2.265 1.00 96.31 106 LEU A N 1
ATOM 781 C CA . LEU A 1 106 ? -2.029 14.555 2.986 1.00 96.31 106 LEU A CA 1
ATOM 782 C C . LEU A 1 106 ? -1.244 15.492 2.056 1.00 96.31 106 LEU A C 1
ATOM 784 O O . LEU A 1 106 ? -1.215 16.698 2.287 1.00 96.31 106 LEU A O 1
ATOM 788 N N . TRP A 1 107 ? -0.575 14.947 1.039 1.00 95.38 107 TRP A N 1
ATOM 789 C CA . TRP A 1 107 ? 0.243 15.728 0.110 1.00 95.38 107 TRP A CA 1
ATOM 790 C C . TRP A 1 107 ? -0.553 16.284 -1.072 1.00 95.38 107 TRP A C 1
ATOM 792 O O . TRP A 1 107 ? -0.194 17.344 -1.584 1.00 95.38 107 TRP A O 1
ATOM 802 N N . PHE A 1 108 ? -1.613 15.590 -1.498 1.00 94.31 108 PHE A N 1
ATOM 803 C CA . PHE A 1 108 ? -2.309 15.868 -2.758 1.00 94.31 108 PHE A C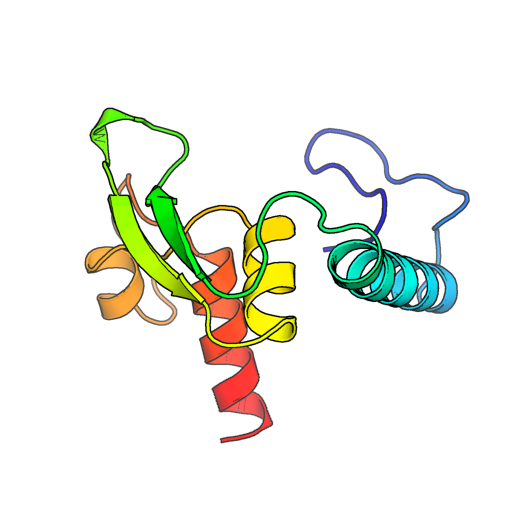A 1
ATOM 804 C C . PHE A 1 108 ? -3.835 16.076 -2.645 1.00 94.31 108 PHE A C 1
ATOM 806 O O . PHE A 1 108 ? -4.412 16.569 -3.615 1.00 94.31 108 PHE A O 1
ATOM 813 N N . GLY A 1 109 ? -4.477 15.787 -1.501 1.00 72.38 109 GLY A N 1
ATOM 814 C CA . GLY A 1 109 ? -5.900 16.080 -1.211 1.00 72.38 109 GLY A CA 1
ATOM 815 C C . GLY A 1 109 ? -6.841 14.878 -1.160 1.00 72.38 109 GLY A C 1
ATOM 816 O O . GLY A 1 109 ? -8.065 15.124 -1.191 1.00 72.38 109 GLY A O 1
#

Foldseek 3Di:
DFVQDDPPDHRDPCCPDDVSRVVVLVVLLVCCAVVVNDFDQAWDWAFLAPPPVRGTDIDGRHHSVVRSQCVVVVHDADPQQQVQQPHDGDPSGDCRVSVVVSVCVVVPD

Radius of gyration: 1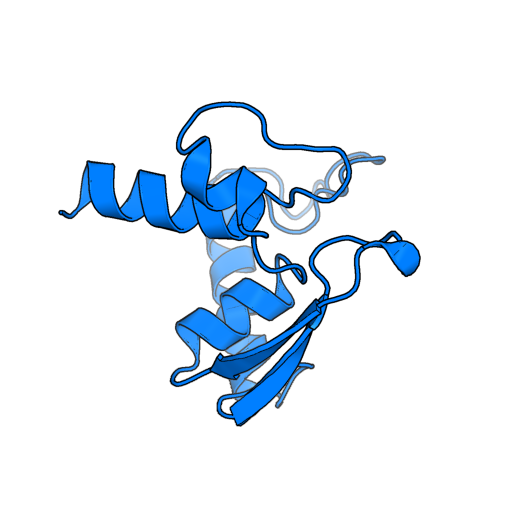5.07 Å; chains: 1; bounding box: 37×33×35 Å